Protein AF-A0A6P1A524-F1 (afdb_monomer)

Nearest PDB structures (foldseek):
  5c0w-assembly1_L  TM=3.546E-01  e=6.539E+00  Saccharomyces cerevisiae S288C

Foldseek 3Di:
DDPLLVLLVVQLVVLEDEPVSVVVLVVVVVDDDDPVSVVSVVVSVVCVVVSSHDYPVVVVVVVVVVVVVVVVVVVVPPDDPPPPDDDDDDPPDDDDDD

Structure (mmCIF, N/CA/C/O backbone):
data_AF-A0A6P1A524-F1
#
_entry.id   AF-A0A6P1A524-F1
#
loop_
_atom_site.group_PDB
_atom_site.id
_atom_site.type_symbol
_atom_site.label_atom_id
_atom_site.label_alt_id
_atom_site.label_comp_id
_atom_site.label_asym_id
_atom_site.label_entity_id
_atom_site.label_seq_id
_atom_site.pdbx_PDB_ins_code
_atom_site.Cartn_x
_atom_site.Cartn_y
_atom_site.Cartn_z
_atom_site.occupancy
_atom_site.B_iso_or_equiv
_atom_site.auth_seq_id
_atom_site.auth_comp_id
_atom_site.auth_asym_id
_atom_site.auth_atom_id
_atom_site.pdbx_PDB_model_num
ATOM 1 N N . MET A 1 1 ? 12.411 -3.881 -11.556 1.00 60.22 1 MET A N 1
ATOM 2 C CA . MET A 1 1 ? 11.471 -3.952 -10.412 1.00 60.22 1 MET A CA 1
ATOM 3 C C . MET A 1 1 ? 11.975 -3.083 -9.271 1.00 60.22 1 MET A C 1
ATOM 5 O O . MET A 1 1 ? 12.907 -3.487 -8.577 1.00 60.22 1 MET A O 1
ATOM 9 N N . GLY A 1 2 ? 11.371 -1.906 -9.104 1.00 80.12 2 GLY A N 1
ATOM 10 C CA . GLY A 1 2 ? 11.674 -0.965 -8.026 1.00 80.12 2 GLY A CA 1
ATOM 11 C C . GLY A 1 2 ? 11.127 -1.391 -6.659 1.00 80.12 2 GLY A C 1
ATOM 12 O O . GLY A 1 2 ? 10.358 -2.350 -6.527 1.00 80.12 2 GLY A O 1
ATOM 13 N N . ALA A 1 3 ? 11.555 -0.683 -5.611 1.00 85.19 3 ALA A N 1
ATOM 14 C CA . ALA A 1 3 ? 11.100 -0.922 -4.240 1.00 85.19 3 ALA A CA 1
ATOM 15 C C . ALA A 1 3 ? 9.604 -0.601 -4.064 1.00 85.19 3 ALA A C 1
ATOM 17 O O . ALA A 1 3 ? 8.913 -1.299 -3.322 1.00 85.19 3 ALA A O 1
ATOM 18 N N . MET A 1 4 ? 9.084 0.392 -4.797 1.00 89.81 4 MET A N 1
ATOM 19 C CA . MET A 1 4 ? 7.667 0.767 -4.762 1.00 89.81 4 MET A CA 1
ATOM 20 C C . MET A 1 4 ? 6.795 -0.343 -5.351 1.00 89.81 4 MET A C 1
ATOM 22 O O . MET A 1 4 ? 5.806 -0.736 -4.734 1.00 89.81 4 MET A O 1
ATOM 26 N N . HIS A 1 5 ? 7.212 -0.924 -6.480 1.00 92.50 5 HIS A N 1
ATOM 27 C CA . HIS A 1 5 ? 6.514 -2.049 -7.098 1.00 92.50 5 HIS A CA 1
ATOM 28 C C . HIS A 1 5 ? 6.330 -3.244 -6.145 1.00 92.50 5 HIS A C 1
ATOM 30 O O . HIS A 1 5 ? 5.267 -3.865 -6.128 1.00 92.50 5 HIS A O 1
ATOM 36 N N . LYS A 1 6 ? 7.337 -3.564 -5.319 1.00 93.06 6 LYS A N 1
ATOM 37 C CA . LYS A 1 6 ? 7.242 -4.663 -4.340 1.00 93.06 6 LYS A CA 1
ATOM 38 C C . LYS A 1 6 ? 6.177 -4.391 -3.279 1.00 93.06 6 LYS A C 1
ATOM 40 O O . LYS A 1 6 ? 5.346 -5.261 -3.025 1.00 93.06 6 LYS A O 1
ATOM 45 N N . ILE A 1 7 ? 6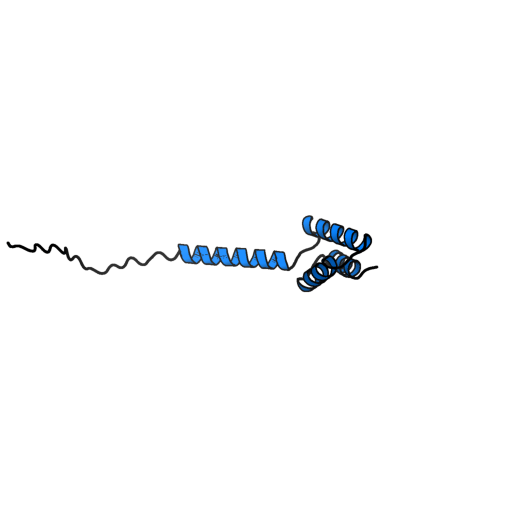.180 -3.185 -2.709 1.00 94.25 7 ILE A N 1
ATOM 46 C CA . ILE A 1 7 ? 5.219 -2.779 -1.675 1.00 94.25 7 ILE A CA 1
ATOM 47 C C . ILE A 1 7 ? 3.797 -2.773 -2.245 1.00 94.25 7 ILE A C 1
ATOM 49 O O . ILE A 1 7 ? 2.887 -3.343 -1.647 1.00 94.25 7 ILE A O 1
ATOM 53 N N . VAL A 1 8 ? 3.616 -2.193 -3.436 1.00 94.25 8 VAL A N 1
ATOM 54 C CA . VAL A 1 8 ? 2.331 -2.179 -4.149 1.00 94.25 8 VAL A CA 1
ATOM 55 C C . VAL A 1 8 ? 1.823 -3.597 -4.379 1.00 94.25 8 VAL A C 1
ATOM 57 O O . VAL A 1 8 ? 0.684 -3.907 -4.036 1.00 94.25 8 VAL A O 1
ATOM 60 N N . LYS A 1 9 ? 2.662 -4.478 -4.935 1.00 94.69 9 LYS A N 1
ATOM 61 C CA . LYS A 1 9 ? 2.264 -5.855 -5.232 1.00 94.69 9 LYS A CA 1
ATOM 62 C C . LYS A 1 9 ? 1.852 -6.596 -3.966 1.00 94.69 9 LYS A C 1
ATOM 64 O O . LYS A 1 9 ? 0.848 -7.305 -3.983 1.00 94.69 9 LYS A O 1
ATOM 69 N N . GLN A 1 10 ? 2.595 -6.418 -2.876 1.00 95.50 10 GLN A N 1
ATOM 70 C CA . GLN A 1 10 ? 2.258 -7.021 -1.593 1.00 95.50 10 GLN A CA 1
ATOM 71 C C . GLN A 1 10 ? 0.911 -6.511 -1.071 1.00 95.50 10 GLN A C 1
ATOM 73 O O . GLN A 1 10 ? 0.089 -7.332 -0.681 1.00 95.50 10 GLN A O 1
ATOM 78 N N . ALA A 1 11 ? 0.660 -5.201 -1.130 1.00 96.31 11 ALA A N 1
ATOM 79 C CA . ALA A 1 11 ? -0.588 -4.596 -0.668 1.00 96.31 11 ALA A CA 1
ATOM 80 C C . ALA A 1 11 ? -1.812 -5.022 -1.493 1.00 96.31 11 ALA A C 1
ATOM 82 O O . ALA A 1 11 ? -2.872 -5.285 -0.933 1.00 96.31 11 ALA A O 1
ATOM 83 N N . ILE A 1 12 ? -1.663 -5.133 -2.816 1.00 95.69 12 ILE A N 1
ATOM 84 C CA . ILE A 1 12 ? -2.718 -5.654 -3.698 1.00 95.69 12 ILE A CA 1
ATOM 85 C C . ILE A 1 12 ? -2.977 -7.134 -3.395 1.00 95.69 12 ILE A C 1
ATOM 87 O O . ILE A 1 12 ? -4.124 -7.553 -3.300 1.00 95.69 12 ILE A O 1
ATOM 91 N N . THR A 1 13 ? -1.919 -7.923 -3.190 1.00 96.38 13 THR A N 1
ATOM 92 C CA . THR A 1 13 ? -2.041 -9.363 -2.907 1.00 96.38 13 THR A CA 1
ATOM 93 C C . THR A 1 13 ? -2.689 -9.626 -1.547 1.00 96.38 13 THR A C 1
ATOM 95 O O . THR A 1 13 ? -3.494 -10.542 -1.419 1.00 96.38 13 THR A O 1
ATOM 98 N N . SER A 1 14 ? -2.351 -8.837 -0.524 1.00 96.44 14 SER A N 1
ATOM 99 C CA . SER A 1 14 ? -2.935 -8.963 0.817 1.00 96.44 14 SER A CA 1
ATOM 100 C C . SER A 1 14 ? -4.309 -8.300 0.942 1.00 96.44 14 SER A C 1
ATOM 102 O O . SER A 1 14 ? -5.015 -8.555 1.916 1.00 96.44 14 SER A O 1
ATOM 104 N N . GLY A 1 15 ? -4.669 -7.405 0.015 1.00 96.31 15 GLY A N 1
ATOM 105 C CA . GLY A 1 15 ? -5.824 -6.517 0.151 1.00 96.31 15 GLY A CA 1
ATOM 106 C C . GLY A 1 15 ? -5.679 -5.506 1.297 1.00 96.31 15 GLY A C 1
ATOM 107 O O . GLY A 1 15 ? -6.675 -4.939 1.754 1.00 96.31 15 GLY A O 1
ATOM 108 N N . PHE A 1 16 ? -4.463 -5.286 1.805 1.00 97.19 16 PHE A N 1
ATOM 109 C CA . PHE A 1 16 ? -4.215 -4.448 2.975 1.00 97.19 16 PHE A CA 1
ATOM 110 C C . PHE A 1 16 ? -2.908 -3.665 2.865 1.00 97.19 16 PHE A C 1
ATOM 112 O O . PHE A 1 16 ? -1.846 -4.225 2.583 1.00 97.19 16 PHE A O 1
ATOM 119 N N . LEU A 1 17 ? -2.982 -2.372 3.168 1.00 96.88 17 LEU A N 1
ATOM 120 C CA . LEU A 1 17 ? -1.848 -1.461 3.218 1.00 96.88 17 LEU A CA 1
ATOM 121 C C . LEU A 1 17 ? -1.690 -0.925 4.648 1.00 96.88 17 LEU A C 1
ATOM 123 O O . LEU A 1 17 ? -2.551 -0.194 5.146 1.00 96.88 17 LEU A O 1
ATOM 127 N N . SER A 1 18 ? -0.595 -1.314 5.303 1.00 96.75 18 SER A N 1
ATOM 128 C CA . SER A 1 18 ? -0.258 -0.860 6.655 1.00 96.75 18 SER A CA 1
ATOM 129 C C . SER A 1 18 ? 0.286 0.568 6.658 1.00 96.75 18 SER A C 1
ATOM 131 O O . SER A 1 18 ? 0.806 1.054 5.649 1.00 96.75 18 SER A O 1
ATOM 133 N N . ILE A 1 19 ? 0.249 1.225 7.818 1.00 95.50 19 ILE A N 1
ATOM 134 C CA . ILE A 1 19 ? 0.856 2.551 8.013 1.00 95.50 19 ILE A CA 1
ATOM 135 C C . ILE A 1 19 ? 2.352 2.532 7.681 1.00 95.50 19 ILE A C 1
ATOM 137 O O . ILE A 1 19 ? 2.877 3.484 7.102 1.00 95.50 19 ILE A O 1
ATOM 141 N N . GLU A 1 20 ? 3.051 1.453 8.029 1.00 95.38 20 GLU A N 1
ATOM 142 C CA . GLU A 1 20 ? 4.472 1.309 7.718 1.00 95.38 20 GLU A CA 1
ATOM 143 C C . GLU A 1 20 ? 4.712 1.315 6.201 1.00 95.38 20 GLU A C 1
ATOM 145 O O . GLU A 1 20 ? 5.529 2.096 5.709 1.00 95.38 20 GLU A O 1
ATOM 150 N N . ALA A 1 21 ? 3.943 0.520 5.451 1.00 95.00 21 ALA A N 1
ATOM 151 C CA . ALA A 1 21 ? 4.017 0.475 3.995 1.00 95.00 21 ALA A CA 1
ATOM 152 C C . ALA A 1 21 ? 3.633 1.825 3.359 1.00 95.00 21 ALA A C 1
ATOM 154 O O . ALA A 1 21 ? 4.298 2.277 2.426 1.00 95.00 21 ALA A O 1
ATOM 155 N N . GLU A 1 22 ? 2.617 2.518 3.886 1.00 95.12 22 GLU A N 1
ATOM 156 C CA . GLU A 1 22 ? 2.250 3.876 3.451 1.00 95.12 22 GLU A CA 1
ATOM 157 C C . GLU A 1 22 ? 3.392 4.877 3.650 1.00 95.12 22 GLU A C 1
ATOM 159 O O . GLU A 1 22 ? 3.661 5.705 2.775 1.00 95.12 22 GLU A O 1
ATOM 164 N N . ASN A 1 23 ? 4.086 4.806 4.785 1.00 94.88 23 ASN A N 1
ATOM 165 C CA . ASN A 1 23 ? 5.216 5.682 5.075 1.00 94.88 23 ASN A CA 1
ATOM 166 C C . ASN A 1 23 ? 6.403 5.397 4.152 1.00 94.88 23 ASN A C 1
ATOM 168 O O . ASN A 1 23 ? 7.015 6.340 3.646 1.00 94.88 23 ASN A O 1
ATOM 172 N N . GLN A 1 24 ? 6.687 4.123 3.874 1.00 93.75 24 GLN A N 1
ATOM 173 C CA . GLN A 1 24 ? 7.710 3.733 2.902 1.00 93.75 24 GLN A CA 1
ATOM 174 C C . GLN A 1 24 ? 7.362 4.241 1.494 1.00 93.75 24 GLN A C 1
ATOM 176 O O . GLN A 1 24 ? 8.197 4.874 0.848 1.00 93.75 24 GLN A O 1
ATOM 181 N N . LEU A 1 25 ? 6.114 4.071 1.039 1.00 94.12 25 LEU A N 1
ATOM 182 C CA . LEU A 1 25 ? 5.647 4.623 -0.240 1.00 94.12 25 LEU A CA 1
ATOM 183 C C . LEU A 1 25 ? 5.802 6.147 -0.289 1.00 94.12 25 LEU A C 1
ATOM 185 O O . LEU A 1 25 ? 6.288 6.685 -1.281 1.00 94.12 25 LEU A O 1
ATOM 189 N N . ARG A 1 26 ? 5.456 6.852 0.795 1.00 92.94 26 ARG A N 1
ATOM 190 C CA . ARG A 1 26 ? 5.607 8.311 0.890 1.00 92.94 26 ARG A CA 1
ATOM 191 C C . ARG A 1 26 ? 7.066 8.751 0.771 1.00 92.94 26 ARG A C 1
ATOM 193 O O . ARG A 1 26 ? 7.331 9.780 0.158 1.00 92.94 26 ARG A O 1
ATOM 200 N N . GLN A 1 27 ? 8.008 8.004 1.344 1.00 92.56 27 GLN A N 1
ATOM 201 C CA . GLN A 1 27 ? 9.439 8.283 1.191 1.00 92.56 27 GLN A CA 1
ATOM 202 C C . GLN A 1 27 ? 9.909 8.034 -0.247 1.00 92.56 27 GLN A C 1
ATOM 204 O O . GLN A 1 27 ? 10.608 8.873 -0.810 1.00 92.56 27 GLN A O 1
ATOM 209 N N . LEU A 1 28 ? 9.479 6.929 -0.862 1.00 91.06 28 LEU A N 1
ATOM 210 C CA . LEU A 1 28 ? 9.838 6.585 -2.240 1.00 91.06 28 LEU A CA 1
ATOM 211 C C . LEU A 1 28 ? 9.292 7.599 -3.255 1.00 91.06 28 LEU A C 1
ATOM 213 O O . LEU A 1 28 ? 10.008 7.983 -4.172 1.00 91.06 28 LEU A O 1
ATOM 217 N N . LEU A 1 29 ? 8.073 8.106 -3.046 1.00 89.88 29 LEU A N 1
ATOM 218 C CA . LEU A 1 29 ? 7.458 9.141 -3.888 1.00 89.88 29 LEU A CA 1
ATOM 219 C C . LEU A 1 29 ? 8.143 10.511 -3.791 1.00 89.88 29 LEU A C 1
ATOM 221 O O . LEU A 1 29 ? 7.987 11.332 -4.692 1.00 89.88 29 LEU A O 1
ATOM 225 N N . ARG A 1 30 ? 8.874 10.788 -2.702 1.00 90.06 30 ARG A N 1
ATOM 226 C CA . ARG A 1 30 ? 9.655 12.032 -2.554 1.00 90.06 30 ARG A CA 1
ATOM 227 C C . ARG A 1 30 ? 10.964 11.998 -3.340 1.00 90.06 30 ARG A C 1
ATOM 229 O O . ARG A 1 30 ? 11.523 13.055 -3.616 1.00 90.06 30 ARG A O 1
ATOM 236 N N . ASN A 1 31 ? 11.444 10.807 -3.682 1.00 85.69 31 ASN A N 1
ATOM 237 C CA . ASN A 1 31 ? 12.642 10.608 -4.485 1.00 85.69 31 ASN A CA 1
ATOM 238 C C . ASN A 1 31 ? 12.265 10.456 -5.966 1.00 85.69 31 ASN A C 1
ATOM 240 O O . ASN A 1 31 ? 11.092 10.327 -6.313 1.00 85.69 31 ASN A O 1
ATOM 244 N N . LYS A 1 32 ? 13.257 10.459 -6.865 1.00 83.38 32 LYS A N 1
ATOM 245 C CA . LYS A 1 32 ? 12.997 10.114 -8.268 1.00 83.38 32 LYS A CA 1
ATOM 246 C C . LYS A 1 32 ? 12.510 8.665 -8.343 1.00 83.38 32 LYS A C 1
ATOM 248 O O . LYS A 1 32 ? 13.229 7.761 -7.929 1.00 83.38 32 LYS A O 1
ATOM 253 N N . TYR A 1 33 ? 11.318 8.474 -8.893 1.00 86.25 33 TYR A N 1
ATOM 254 C CA . TYR A 1 33 ? 10.759 7.171 -9.234 1.00 86.25 33 TYR A CA 1
ATOM 255 C C . TYR A 1 33 ? 10.677 7.031 -10.755 1.00 86.25 33 TYR A C 1
ATOM 257 O O . TYR A 1 33 ? 10.615 8.025 -11.486 1.00 86.25 33 TYR A O 1
ATOM 265 N N . ASP A 1 34 ? 10.717 5.792 -11.234 1.00 87.88 34 ASP A N 1
ATOM 266 C CA . ASP A 1 34 ? 10.560 5.490 -12.651 1.00 87.88 34 ASP A CA 1
ATOM 267 C C . ASP A 1 34 ? 9.074 5.364 -13.040 1.00 87.88 34 ASP A C 1
ATOM 269 O O . ASP A 1 34 ? 8.154 5.445 -12.219 1.00 87.88 34 ASP A O 1
ATOM 273 N N . ARG A 1 35 ? 8.820 5.196 -14.339 1.00 89.75 35 ARG A N 1
ATOM 274 C CA . ARG A 1 35 ? 7.458 5.069 -14.871 1.00 89.75 35 ARG A CA 1
ATOM 275 C C . ARG A 1 35 ? 6.749 3.806 -14.366 1.00 89.75 35 ARG A C 1
ATOM 277 O O . ARG A 1 35 ? 5.521 3.806 -14.262 1.00 89.75 35 ARG A O 1
ATOM 284 N N . GLU A 1 36 ? 7.491 2.740 -14.080 1.00 89.62 36 GLU A N 1
ATOM 285 C CA . GLU A 1 36 ? 6.932 1.469 -13.610 1.00 89.62 36 GLU A CA 1
ATOM 286 C C . GLU A 1 36 ? 6.420 1.601 -12.177 1.00 89.62 36 GLU A C 1
ATOM 288 O O . GLU A 1 36 ? 5.291 1.204 -11.889 1.00 89.62 36 GLU A O 1
ATOM 293 N N . ASP A 1 37 ? 7.213 2.222 -11.306 1.00 90.06 37 ASP A N 1
ATOM 294 C CA . ASP A 1 37 ? 6.856 2.527 -9.926 1.00 90.06 37 ASP A CA 1
ATOM 295 C C . ASP A 1 37 ? 5.664 3.497 -9.878 1.00 90.06 37 ASP A C 1
ATOM 297 O O . ASP A 1 37 ? 4.710 3.261 -9.133 1.00 90.06 37 ASP A O 1
ATOM 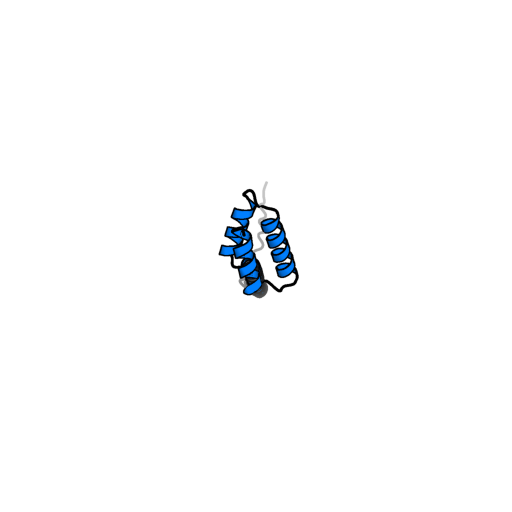301 N N . PHE A 1 38 ? 5.634 4.514 -10.749 1.00 90.06 38 PHE A N 1
ATOM 302 C CA . PHE A 1 38 ? 4.470 5.399 -10.880 1.00 90.06 38 PHE A CA 1
ATOM 303 C C . PHE A 1 38 ? 3.198 4.644 -11.281 1.00 90.06 38 PHE A C 1
ATOM 305 O O . PHE A 1 38 ? 2.139 4.834 -10.682 1.00 90.06 38 PHE A O 1
ATOM 312 N N . THR A 1 39 ? 3.296 3.769 -12.284 1.00 93.06 39 THR A N 1
ATOM 313 C CA . THR A 1 39 ? 2.151 2.983 -12.762 1.00 93.06 39 THR A CA 1
ATOM 314 C C . THR A 1 39 ? 1.655 2.040 -11.671 1.00 93.06 39 THR A C 1
ATOM 316 O O . THR A 1 39 ? 0.456 1.976 -11.416 1.00 93.06 39 THR A O 1
ATOM 319 N N . ALA A 1 40 ? 2.571 1.368 -10.967 1.00 93.62 40 ALA A N 1
ATOM 320 C CA . ALA A 1 40 ? 2.236 0.513 -9.835 1.00 93.62 40 ALA A CA 1
ATOM 321 C C . ALA A 1 40 ? 1.505 1.307 -8.740 1.00 93.62 40 ALA A C 1
ATOM 323 O O . ALA A 1 40 ? 0.470 0.873 -8.234 1.00 93.62 40 ALA A O 1
ATOM 324 N N . PHE A 1 41 ? 1.993 2.502 -8.411 1.00 94.25 41 PHE A N 1
ATOM 325 C CA . PHE A 1 4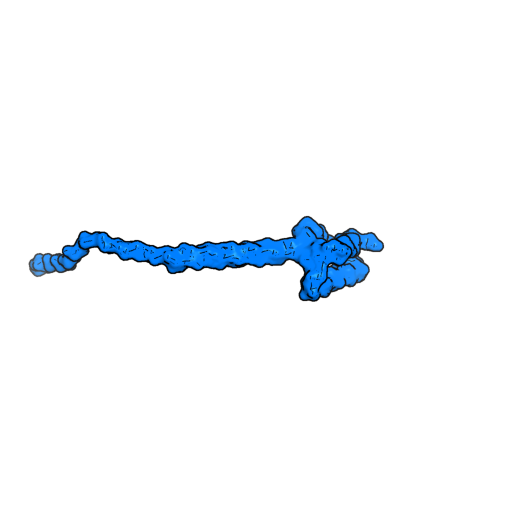1 ? 1.334 3.361 -7.438 1.00 94.25 41 PHE A CA 1
ATOM 326 C C . PHE A 1 41 ? -0.077 3.776 -7.875 1.00 94.25 41 PHE A C 1
ATOM 328 O O . PHE A 1 41 ? -0.993 3.736 -7.056 1.00 94.25 41 PHE A O 1
ATOM 335 N N . MET A 1 42 ? -0.282 4.116 -9.151 1.00 95.25 42 MET A N 1
ATOM 336 C CA . MET A 1 42 ? -1.614 4.446 -9.673 1.00 95.25 42 MET A CA 1
ATOM 337 C C . MET A 1 42 ? -2.578 3.262 -9.590 1.00 95.25 42 MET A C 1
ATOM 339 O O . MET A 1 42 ? -3.721 3.442 -9.171 1.00 95.25 42 MET A O 1
ATOM 343 N N . THR A 1 43 ? -2.109 2.048 -9.885 1.00 95.88 43 THR A N 1
ATOM 344 C CA . THR A 1 43 ? -2.900 0.830 -9.672 1.00 95.88 43 THR A CA 1
ATOM 345 C C . THR A 1 43 ? -3.290 0.682 -8.203 1.00 95.88 43 THR A C 1
ATOM 347 O O . THR A 1 43 ? -4.462 0.485 -7.908 1.00 95.88 43 THR A O 1
ATOM 350 N N . LEU A 1 44 ? -2.352 0.857 -7.264 1.00 96.19 44 LEU A N 1
ATOM 351 C CA . LEU A 1 44 ? -2.661 0.805 -5.830 1.00 96.19 44 LEU A CA 1
ATOM 352 C C . LEU A 1 44 ? -3.742 1.820 -5.428 1.00 96.19 44 LEU A C 1
ATOM 354 O O . LEU A 1 44 ? -4.610 1.492 -4.621 1.00 96.19 44 LEU A O 1
ATOM 358 N N . GLN A 1 45 ? -3.698 3.041 -5.974 1.00 95.69 45 GLN A N 1
ATOM 359 C CA . GLN A 1 45 ? -4.722 4.050 -5.690 1.00 95.69 45 GLN A CA 1
ATOM 360 C C . GLN A 1 45 ? -6.103 3.615 -6.197 1.00 95.69 45 GLN A C 1
ATOM 362 O O . GLN A 1 45 ? -7.070 3.725 -5.447 1.00 95.69 45 GLN A O 1
ATOM 367 N N . ALA A 1 46 ? -6.199 3.079 -7.418 1.00 96.62 46 ALA A N 1
ATOM 368 C CA . ALA A 1 46 ? -7.458 2.575 -7.971 1.00 96.62 46 ALA A CA 1
ATOM 369 C C . ALA A 1 46 ? -8.027 1.419 -7.131 1.00 96.62 46 ALA A C 1
ATOM 371 O O . ALA A 1 46 ? -9.178 1.464 -6.704 1.00 96.62 46 ALA A O 1
ATOM 372 N N . GLU A 1 47 ? -7.190 0.440 -6.786 1.00 96.44 47 GLU A N 1
ATOM 373 C CA . GLU A 1 47 ? -7.570 -0.703 -5.947 1.00 96.44 47 GLU A CA 1
ATOM 374 C C . GLU A 1 47 ? -8.066 -0.273 -4.556 1.00 96.44 47 GLU A C 1
ATOM 376 O O . GLU A 1 47 ? -9.021 -0.840 -4.019 1.00 96.44 47 GLU A O 1
ATOM 381 N N . ALA A 1 48 ? -7.447 0.754 -3.966 1.00 95.12 48 ALA A N 1
ATOM 382 C CA . ALA A 1 48 ? -7.892 1.321 -2.698 1.00 95.12 48 ALA A CA 1
ATOM 383 C C . ALA A 1 48 ? -9.223 2.079 -2.833 1.00 95.12 48 ALA A C 1
ATOM 385 O O . ALA A 1 48 ? -10.086 1.965 -1.961 1.00 95.12 48 ALA A O 1
ATOM 386 N N . MET A 1 49 ? -9.415 2.830 -3.923 1.00 94.00 49 MET A N 1
ATOM 387 C CA . MET A 1 49 ? -10.669 3.538 -4.212 1.00 94.00 49 MET A CA 1
ATOM 388 C C . MET A 1 49 ? -11.835 2.577 -4.448 1.00 94.00 49 MET A C 1
ATOM 390 O O . MET A 1 49 ? -12.940 2.827 -3.974 1.00 94.00 49 MET A O 1
ATOM 394 N N . GLU A 1 50 ? -11.581 1.460 -5.125 1.00 95.88 50 GLU A N 1
ATOM 395 C CA . GLU A 1 50 ? -12.561 0.395 -5.354 1.00 95.88 50 GLU A CA 1
ATOM 396 C C . GLU A 1 50 ? -12.773 -0.494 -4.115 1.00 95.88 50 GLU A C 1
ATOM 398 O 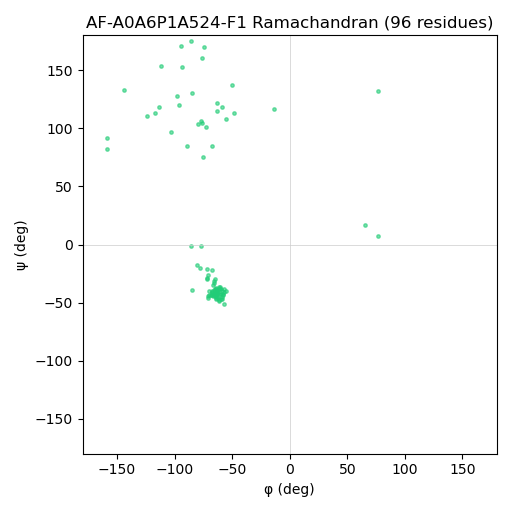O . GLU A 1 50 ? -13.597 -1.406 -4.123 1.00 95.88 50 GLU A O 1
ATOM 403 N N . GLY A 1 51 ? -12.047 -0.227 -3.024 1.00 93.62 51 GLY A N 1
ATOM 404 C CA . GLY A 1 51 ? -12.188 -0.922 -1.747 1.00 93.62 51 GLY A CA 1
ATOM 405 C C . GLY A 1 51 ? -11.553 -2.314 -1.703 1.00 93.62 51 GLY A C 1
ATOM 406 O O . GLY A 1 51 ? -11.714 -3.013 -0.701 1.00 93.62 51 GLY A O 1
ATOM 407 N N . ARG A 1 52 ? -10.814 -2.712 -2.745 1.00 94.88 52 ARG A N 1
ATOM 408 C CA . ARG A 1 52 ? -10.065 -3.979 -2.794 1.00 94.88 52 ARG A CA 1
ATOM 409 C C . ARG A 1 52 ? -8.837 -3.962 -1.891 1.00 94.88 52 ARG A C 1
ATOM 411 O O . ARG A 1 52 ? -8.466 -4.999 -1.350 1.00 94.88 52 ARG A O 1
ATOM 418 N N . VAL A 1 53 ? -8.254 -2.783 -1.671 1.00 97.00 53 VAL A N 1
ATOM 419 C CA . VAL A 1 53 ? -7.165 -2.584 -0.707 1.00 97.00 53 VAL A CA 1
ATOM 420 C C . VAL A 1 53 ? -7.632 -1.700 0.441 1.00 97.00 53 VAL A C 1
ATOM 422 O O . VAL A 1 53 ? -7.966 -0.528 0.263 1.00 97.00 53 VAL A O 1
ATOM 425 N N . LYS A 1 54 ? -7.621 -2.247 1.657 1.00 95.88 54 LYS A N 1
ATOM 426 C CA . LYS A 1 54 ? -7.924 -1.497 2.877 1.00 95.88 54 LYS A CA 1
ATOM 427 C C . LYS A 1 54 ? -6.675 -0.789 3.389 1.00 95.88 54 LYS A C 1
ATOM 429 O O . LYS A 1 54 ? -5.634 -1.408 3.573 1.00 95.88 54 LYS A O 1
ATOM 434 N N . GLN A 1 55 ? -6.806 0.501 3.673 1.00 94.88 55 GLN A N 1
ATOM 435 C CA . GLN A 1 55 ? -5.736 1.325 4.237 1.00 94.88 55 GLN A CA 1
ATOM 436 C C . GLN A 1 55 ? -5.908 1.445 5.749 1.00 94.88 55 GLN A C 1
ATOM 438 O O . GLN A 1 55 ? -6.995 1.780 6.233 1.00 94.88 55 GLN A O 1
ATOM 443 N N . GLU A 1 56 ? -4.856 1.150 6.503 1.00 93.19 56 GLU A N 1
ATOM 444 C CA . GLU A 1 56 ? -4.880 1.198 7.966 1.00 93.19 56 GLU A CA 1
ATOM 445 C C . GLU A 1 56 ? -5.103 2.628 8.484 1.00 93.19 56 GLU A C 1
ATOM 447 O O . GLU A 1 56 ? -5.944 2.852 9.358 1.00 93.19 56 GLU A O 1
ATOM 452 N N . SER A 1 57 ? -4.441 3.624 7.885 1.00 91.25 57 SER A N 1
ATOM 453 C CA . SER A 1 57 ? -4.563 5.030 8.293 1.00 91.25 57 SER A CA 1
ATOM 454 C C . SER A 1 57 ? -6.007 5.540 8.216 1.00 91.25 57 SER A C 1
ATOM 456 O O . SER A 1 57 ? -6.506 6.179 9.146 1.00 91.25 57 SER A O 1
ATOM 458 N N . ARG A 1 58 ? -6.727 5.195 7.142 1.00 88.81 58 ARG A N 1
ATOM 459 C CA . ARG A 1 58 ? -8.140 5.563 6.957 1.00 88.81 58 ARG A CA 1
ATOM 460 C C . ARG A 1 58 ? -9.059 4.881 7.963 1.00 88.81 58 ARG A C 1
ATOM 462 O O . ARG A 1 58 ? -10.037 5.486 8.400 1.00 88.81 58 ARG A O 1
ATOM 469 N N . GLN A 1 59 ? -8.752 3.642 8.339 1.00 91.06 59 GLN A N 1
ATOM 470 C CA . GLN A 1 59 ? -9.524 2.917 9.347 1.00 91.06 59 GLN A CA 1
ATOM 471 C C . GLN A 1 59 ? -9.373 3.555 10.726 1.00 91.06 59 GLN A C 1
ATOM 473 O O . GLN A 1 59 ? -10.381 3.749 11.400 1.00 91.06 59 GLN A O 1
ATOM 478 N N . LEU A 1 60 ? -8.160 3.973 11.101 1.00 90.56 60 LEU A N 1
ATOM 479 C CA . LEU A 1 60 ? -7.925 4.679 12.364 1.00 90.56 60 LEU A CA 1
ATOM 480 C C . LEU A 1 60 ? -8.625 6.040 12.428 1.00 90.56 60 LEU A C 1
ATOM 482 O O . LEU A 1 60 ? -9.113 6.437 13.481 1.00 90.56 60 LEU A O 1
ATOM 486 N N . VAL A 1 61 ? -8.687 6.778 11.316 1.00 89.50 61 VAL A N 1
ATOM 487 C CA . VAL A 1 61 ? -9.443 8.042 11.280 1.00 89.50 61 VAL A CA 1
ATOM 488 C C . VAL A 1 61 ? -10.937 7.772 11.461 1.00 89.50 61 VAL A C 1
ATOM 490 O O . VAL A 1 61 ? -11.596 8.465 12.235 1.00 89.50 61 VAL A O 1
ATOM 493 N N . ARG A 1 62 ? -11.471 6.741 10.793 1.00 86.75 62 ARG A N 1
ATOM 494 C CA . ARG A 1 62 ? -12.880 6.352 10.928 1.00 86.75 62 ARG A CA 1
ATOM 495 C C . ARG A 1 62 ? -13.213 5.880 12.346 1.00 86.75 62 ARG A C 1
ATOM 497 O O . ARG A 1 62 ? -14.251 6.276 12.864 1.00 86.75 62 ARG A O 1
ATOM 504 N N . SER A 1 63 ? -12.357 5.077 12.978 1.00 84.94 63 SER A N 1
ATOM 505 C CA . SER A 1 63 ? -12.593 4.601 14.347 1.00 84.94 63 SER A CA 1
ATOM 506 C C . SER A 1 63 ? -12.590 5.752 15.353 1.00 84.94 63 SER A C 1
ATOM 508 O O . SER A 1 63 ? -13.521 5.862 16.145 1.00 84.94 63 SER A O 1
ATOM 510 N N . LYS A 1 64 ? -11.624 6.675 15.250 1.00 83.12 64 LYS A N 1
ATOM 511 C CA . LYS A 1 64 ? -11.588 7.889 16.080 1.00 83.12 64 LYS A CA 1
ATOM 512 C C . LYS A 1 64 ? -12.823 8.768 15.880 1.00 83.12 64 LYS A C 1
ATOM 514 O O . LYS A 1 64 ? -13.324 9.348 16.836 1.00 83.12 64 LYS A O 1
ATOM 519 N N . ALA A 1 65 ? -13.325 8.882 14.649 1.00 82.88 65 ALA A N 1
ATOM 520 C CA . ALA A 1 65 ? -14.532 9.659 14.370 1.00 82.88 65 ALA A CA 1
ATOM 521 C C . ALA A 1 65 ? -15.776 9.075 15.061 1.00 82.88 65 ALA A C 1
ATOM 523 O O . ALA A 1 65 ? -16.569 9.835 15.609 1.00 82.88 65 ALA A O 1
ATOM 524 N N . LEU A 1 66 ? -15.918 7.746 15.071 1.00 78.50 66 LEU A N 1
ATOM 525 C CA . LEU A 1 66 ? -17.012 7.060 15.765 1.00 78.50 66 LEU A CA 1
ATOM 526 C C . LEU A 1 66 ? -16.902 7.217 17.289 1.00 78.50 66 LEU A C 1
ATOM 528 O O . LEU A 1 66 ? -17.877 7.580 17.937 1.00 78.50 66 LEU A O 1
ATOM 532 N N . GLU A 1 67 ? -15.701 7.059 17.850 1.00 77.12 67 GLU A N 1
ATOM 533 C CA . GLU A 1 67 ? -15.462 7.273 19.284 1.00 77.12 67 GLU A CA 1
ATOM 534 C C . GLU A 1 67 ? -15.817 8.707 19.720 1.00 77.12 67 GLU A C 1
ATOM 536 O O . GLU A 1 67 ? -16.440 8.922 20.762 1.00 77.12 67 GLU A O 1
ATOM 541 N N . ASN A 1 68 ? -15.485 9.703 18.896 1.00 75.38 68 ASN A N 1
ATOM 542 C CA . ASN A 1 68 ? -15.831 11.097 19.167 1.00 75.38 68 ASN A CA 1
ATOM 543 C C . ASN A 1 68 ? -17.353 11.354 19.147 1.00 75.38 68 ASN A C 1
ATOM 545 O O . ASN A 1 68 ? -17.822 12.217 19.891 1.00 75.38 68 ASN A O 1
ATOM 549 N N . GLN A 1 69 ? -18.131 10.619 18.342 1.00 68.19 69 GLN A N 1
ATOM 550 C CA . GLN A 1 69 ? -19.597 10.739 18.309 1.00 68.19 69 GLN A CA 1
ATOM 551 C C . GLN A 1 69 ? -20.243 10.190 19.587 1.00 68.19 69 GLN A C 1
ATOM 553 O O . GLN A 1 69 ? -21.090 10.862 20.180 1.00 68.19 69 GLN A O 1
ATOM 558 N N . ASP A 1 70 ? -19.783 9.034 20.072 1.00 68.25 70 ASP A N 1
ATOM 559 C CA . ASP A 1 70 ? -20.265 8.442 21.327 1.00 68.25 70 ASP A CA 1
ATOM 560 C C . ASP A 1 70 ? -19.993 9.350 22.536 1.00 68.25 70 ASP A C 1
ATOM 562 O O . ASP A 1 70 ? -20.803 9.451 23.462 1.00 68.25 70 ASP A O 1
ATOM 566 N N . GLN A 1 71 ? -18.854 10.047 22.533 1.00 63.47 71 GLN A N 1
ATOM 567 C CA . GLN A 1 71 ? -18.507 11.005 23.583 1.00 63.47 71 GLN A CA 1
ATOM 568 C C . GLN A 1 71 ? -19.352 12.284 23.520 1.00 63.47 71 GLN A C 1
ATOM 570 O O . GLN A 1 71 ? -19.610 12.880 24.566 1.00 63.47 71 GLN A O 1
ATOM 575 N N . ASN A 1 72 ? -19.809 12.705 22.335 1.00 64.56 72 ASN A N 1
ATOM 576 C CA . ASN A 1 72 ? -20.688 13.868 22.196 1.00 64.56 72 ASN A CA 1
ATOM 577 C C . ASN A 1 72 ? -22.103 13.576 22.732 1.00 64.56 72 ASN A C 1
ATOM 579 O O . ASN A 1 72 ? -22.628 14.344 23.536 1.00 64.56 72 ASN A O 1
ATOM 583 N N . LEU A 1 73 ? -22.664 12.406 22.405 1.00 61.44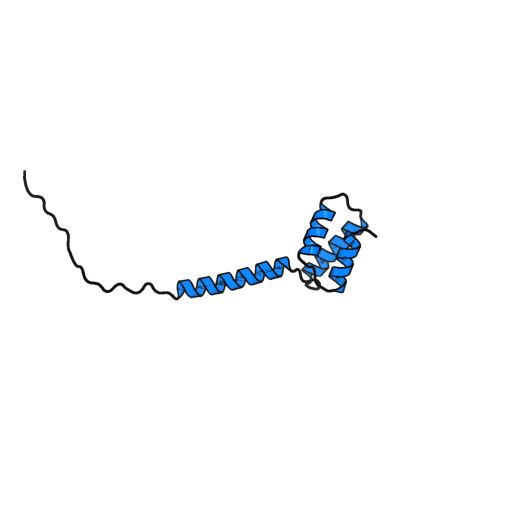 73 LEU A N 1
ATOM 584 C CA . LEU A 1 73 ? -23.981 11.957 22.886 1.00 61.44 73 LEU A CA 1
ATOM 585 C C . LEU A 1 73 ? -24.046 11.834 24.420 1.00 61.44 73 LEU A C 1
ATOM 587 O O . LEU A 1 73 ? -25.054 12.177 25.037 1.00 61.44 73 LEU A O 1
ATOM 591 N N . LYS A 1 74 ? -22.953 11.394 25.061 1.00 60.50 74 LYS A N 1
ATOM 592 C CA . LYS A 1 74 ? -22.838 11.305 26.533 1.00 60.50 74 LYS A CA 1
ATOM 593 C C . LYS A 1 74 ? -22.717 12.662 27.231 1.00 60.50 74 LYS A C 1
ATOM 595 O O . LYS A 1 74 ? -22.948 12.746 28.435 1.00 60.50 74 LYS A O 1
ATOM 600 N N . ARG A 1 75 ? -22.305 13.710 26.512 1.00 57.56 75 ARG A N 1
ATOM 601 C CA . ARG A 1 75 ? -22.227 15.082 27.035 1.00 57.56 75 ARG A CA 1
ATOM 602 C C . ARG A 1 75 ? -23.571 15.792 26.919 1.00 57.56 75 ARG A C 1
ATOM 604 O O . ARG A 1 75 ? -23.956 16.462 27.866 1.00 57.56 75 ARG A O 1
ATOM 611 N N . GLU A 1 76 ? -24.299 15.580 25.824 1.00 58.53 76 GLU A N 1
ATOM 612 C CA . GLU A 1 76 ? -25.640 16.152 25.607 1.00 58.53 76 GLU A CA 1
ATOM 613 C C . GLU A 1 76 ? -26.721 15.529 26.508 1.00 5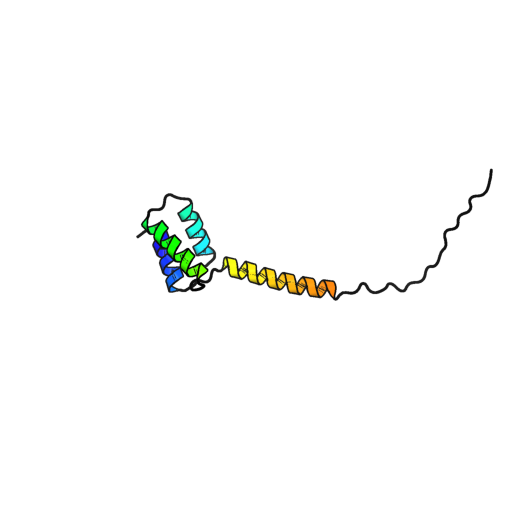8.53 76 GLU A C 1
ATOM 615 O O . GLU A 1 76 ? -27.690 16.193 26.853 1.00 58.53 76 GLU A O 1
ATOM 620 N N . SER A 1 77 ? -26.538 14.283 26.959 1.00 56.12 77 SER A N 1
ATOM 621 C CA . SER A 1 77 ? -27.442 13.601 27.906 1.00 56.12 77 SER A CA 1
ATOM 622 C C . SER A 1 77 ? -27.148 13.886 29.389 1.00 56.12 77 SER A C 1
ATOM 624 O O . SER A 1 77 ? -27.872 13.416 30.266 1.00 56.12 77 SER A O 1
ATOM 626 N N . ARG A 1 78 ? -26.114 14.680 29.699 1.00 52.47 78 ARG A N 1
ATOM 627 C CA . ARG A 1 78 ? -25.920 15.257 31.036 1.00 52.47 78 ARG A CA 1
ATOM 628 C C . ARG A 1 78 ? -26.657 16.595 31.094 1.00 52.47 78 ARG A C 1
ATOM 630 O O . ARG A 1 78 ? -26.053 17.640 30.872 1.00 52.47 78 ARG A O 1
ATOM 637 N N . GLU A 1 79 ? -27.957 16.560 31.390 1.00 54.16 79 GLU A N 1
ATOM 638 C CA . GLU A 1 79 ? -28.679 17.760 31.836 1.00 54.16 79 GLU A CA 1
ATOM 639 C C . GLU A 1 79 ? -27.904 18.433 32.987 1.00 54.16 79 GLU A C 1
ATOM 641 O O . GLU A 1 79 ? -27.417 17.733 33.887 1.00 54.16 79 GLU A O 1
ATOM 646 N N . PRO A 1 80 ? -27.773 19.775 33.012 1.00 50.81 80 PRO A N 1
ATOM 647 C CA . PRO A 1 80 ? -27.307 20.455 34.206 1.00 50.81 80 PRO A CA 1
ATOM 648 C C . PRO A 1 80 ? -28.338 20.198 35.304 1.00 50.81 80 PRO A C 1
ATOM 650 O O . PRO A 1 80 ? -29.486 20.626 35.195 1.00 50.81 80 PRO A O 1
ATOM 653 N N . ALA A 1 81 ? -27.930 19.485 36.355 1.00 56.94 81 ALA A N 1
ATOM 654 C CA . ALA A 1 81 ? -28.716 19.362 37.571 1.00 56.94 81 ALA A CA 1
ATOM 655 C C . ALA A 1 81 ? -29.163 20.768 37.984 1.00 56.94 81 ALA A C 1
ATOM 657 O O . ALA A 1 81 ? -28.337 21.626 38.303 1.00 56.94 81 ALA A O 1
ATOM 658 N N . ILE A 1 82 ? -30.471 21.006 37.904 1.00 51.44 82 ILE A N 1
ATOM 659 C CA . ILE A 1 82 ? -31.107 22.242 38.332 1.00 51.44 82 ILE A CA 1
ATOM 66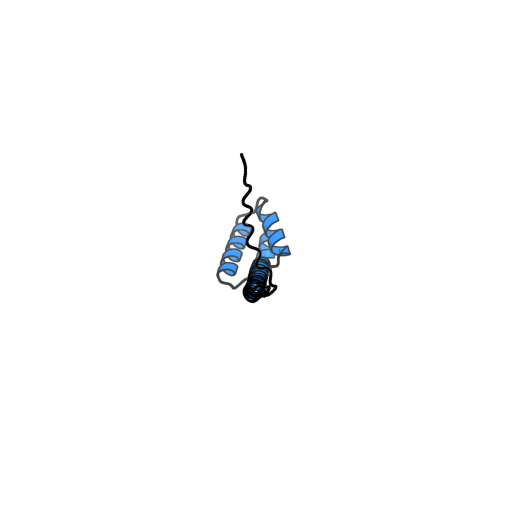0 C C . ILE A 1 82 ? -30.699 22.423 39.791 1.00 51.44 82 ILE A C 1
ATOM 662 O O . ILE A 1 82 ? -31.132 21.666 40.661 1.00 51.44 82 ILE A O 1
ATOM 666 N N . ALA A 1 83 ? -29.820 23.388 40.056 1.00 54.50 83 ALA A N 1
ATOM 667 C CA . ALA A 1 83 ? -29.462 23.777 41.405 1.00 54.50 83 ALA A CA 1
ATOM 668 C C . ALA A 1 83 ? -30.696 24.431 42.041 1.00 54.50 83 ALA A C 1
ATOM 670 O O . ALA A 1 83 ? -30.871 25.646 42.005 1.00 54.50 83 ALA A O 1
ATOM 671 N N . GLN A 1 84 ? -31.590 23.613 42.596 1.00 50.47 84 GLN A N 1
ATOM 672 C CA . GLN A 1 84 ? -32.563 24.086 43.564 1.00 50.47 84 GLN A CA 1
ATOM 673 C C . GLN A 1 84 ? -31.813 24.365 44.865 1.00 50.47 84 GLN A C 1
ATOM 675 O O . GLN A 1 84 ? -31.454 23.461 45.613 1.00 50.47 84 GLN A O 1
ATOM 680 N N . GLY A 1 85 ? -31.545 25.644 45.099 1.00 47.00 85 GLY A N 1
ATOM 681 C CA . GLY A 1 85 ? -30.921 26.147 46.311 1.00 47.00 85 GLY A CA 1
ATOM 682 C C . GLY A 1 85 ? -31.238 27.625 46.462 1.00 47.00 85 GLY A C 1
ATOM 683 O O . GLY A 1 85 ? -30.462 28.471 46.037 1.00 47.00 85 GLY A O 1
ATOM 684 N N . ASN A 1 86 ? -32.425 27.902 47.003 1.00 51.00 86 ASN A N 1
ATOM 685 C CA . ASN A 1 86 ? -32.892 29.175 47.552 1.00 51.00 86 ASN A CA 1
ATOM 686 C C . ASN A 1 86 ? -31.804 30.239 47.792 1.00 51.00 86 ASN A C 1
ATOM 688 O O . ASN A 1 86 ? -31.008 30.089 48.715 1.00 51.00 86 ASN A O 1
ATOM 692 N N . ASN A 1 87 ? -31.876 31.374 47.089 1.00 44.50 87 ASN A N 1
ATOM 693 C CA . ASN A 1 87 ? -31.636 32.675 47.720 1.00 44.50 87 ASN A CA 1
ATOM 694 C C . ASN A 1 87 ? -32.266 33.808 46.895 1.00 44.50 87 ASN A C 1
ATOM 696 O O . ASN A 1 87 ? -31.657 34.362 45.981 1.00 44.50 87 ASN A O 1
ATOM 700 N N . PHE A 1 88 ? -33.512 34.151 47.214 1.00 47.50 88 PHE A N 1
ATOM 701 C CA . PHE A 1 88 ? -34.100 35.411 46.782 1.00 47.50 88 PHE A CA 1
ATOM 702 C C . PHE A 1 88 ? -33.502 36.512 47.667 1.00 47.50 88 PHE A C 1
ATOM 704 O O . PHE A 1 88 ? -33.867 36.637 48.834 1.00 47.50 88 PHE A O 1
ATOM 711 N N . GLN A 1 89 ? -32.576 37.307 47.133 1.00 42.12 89 GLN A N 1
ATOM 712 C CA . GLN A 1 89 ? -32.265 38.621 47.693 1.00 42.12 89 GLN A CA 1
ATOM 713 C C . GLN A 1 89 ? -32.431 39.674 46.595 1.00 42.12 89 GLN A C 1
ATOM 715 O O . GLN A 1 89 ? -31.629 39.705 45.661 1.00 42.12 89 GLN A O 1
ATOM 720 N N . PRO A 1 90 ? -33.451 40.546 46.675 1.00 43.50 90 PRO A N 1
ATOM 721 C CA . PRO A 1 90 ? -33.522 41.709 45.813 1.00 43.50 90 PRO A CA 1
ATOM 722 C C . PRO A 1 90 ? -32.543 42.742 46.371 1.00 43.50 90 PRO A C 1
ATOM 724 O O . PRO A 1 90 ? -32.802 43.361 47.403 1.00 43.50 90 PRO A O 1
ATOM 727 N N . THR A 1 91 ? -31.403 42.955 45.717 1.00 49.47 91 THR A N 1
ATOM 728 C CA . THR A 1 91 ? -30.547 44.097 46.056 1.00 49.47 91 THR A CA 1
ATOM 729 C C . THR A 1 91 ? -31.159 45.378 45.495 1.00 49.47 91 THR A C 1
ATOM 731 O O . THR A 1 91 ? -30.675 45.939 44.517 1.00 49.47 91 THR A O 1
ATOM 734 N N . SER A 1 92 ? -32.219 45.862 46.143 1.00 49.41 92 SER A N 1
ATOM 735 C CA . SER A 1 92 ? -32.497 47.294 46.200 1.00 49.41 92 SER A CA 1
ATOM 736 C C . SER A 1 92 ? -31.596 47.886 47.278 1.00 49.41 92 SER A C 1
ATOM 738 O O . SER A 1 92 ? -31.870 47.757 48.469 1.00 49.41 92 SER A O 1
ATOM 740 N N . ARG A 1 93 ? -30.521 48.562 46.870 1.00 48.00 93 ARG A N 1
ATOM 741 C CA . ARG A 1 93 ? -29.931 49.627 47.685 1.00 48.00 93 ARG A CA 1
ATOM 742 C C . ARG A 1 93 ? -30.353 50.955 47.076 1.00 48.00 93 ARG A C 1
ATOM 744 O O . ARG A 1 93 ? -29.726 51.446 46.147 1.00 48.00 93 ARG A O 1
ATOM 751 N N . MET A 1 94 ? -31.413 51.533 47.639 1.00 44.22 94 MET A N 1
ATOM 752 C CA . MET A 1 94 ? -31.478 52.985 47.743 1.00 44.22 94 MET A CA 1
ATOM 753 C C . MET A 1 94 ? -30.260 53.438 48.554 1.00 44.22 94 MET A C 1
ATOM 755 O O . MET A 1 94 ? -30.110 53.054 49.713 1.00 44.22 94 MET A O 1
ATOM 759 N N . ALA A 1 95 ? -29.400 54.242 47.940 1.00 40.09 95 ALA A N 1
ATOM 7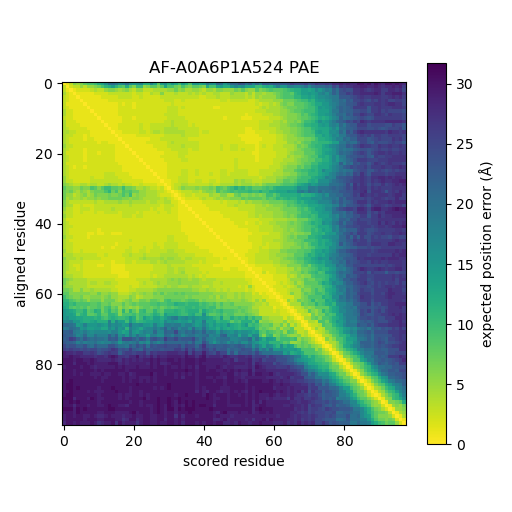60 C CA . ALA A 1 95 ? -28.646 55.249 48.663 1.00 40.09 95 ALA A CA 1
ATOM 761 C C . ALA A 1 95 ? -29.419 56.565 48.513 1.00 40.09 95 ALA A C 1
ATOM 763 O O . ALA A 1 95 ? -29.706 57.013 47.405 1.00 40.09 95 ALA A O 1
ATOM 764 N N . ILE A 1 96 ? -29.818 57.096 49.659 1.00 43.19 96 ILE A N 1
ATOM 765 C CA . ILE A 1 96 ? -30.467 58.384 49.891 1.00 43.19 96 ILE A CA 1
ATOM 766 C C . ILE A 1 96 ? -29.373 59.413 50.224 1.00 43.19 96 ILE A C 1
ATOM 768 O O . ILE A 1 96 ? -28.386 59.026 50.850 1.00 43.19 96 ILE A O 1
ATOM 772 N N . ALA A 1 97 ? -29.653 60.691 49.924 1.00 38.16 97 ALA A N 1
ATOM 773 C CA . ALA A 1 97 ? -28.993 61.925 50.405 1.00 38.16 97 ALA A CA 1
ATOM 774 C C . ALA A 1 97 ? -27.621 62.261 49.764 1.00 38.16 97 ALA A C 1
ATOM 776 O O . ALA A 1 97 ? -26.763 61.392 49.662 1.00 38.16 97 ALA A O 1
ATOM 777 N N . SER A 1 98 ? -27.321 63.479 49.292 1.00 41.12 98 SER A N 1
ATOM 778 C CA . SER A 1 98 ? -27.945 64.815 49.371 1.00 41.12 98 SER A CA 1
ATOM 779 C C . SER A 1 98 ? -27.584 65.632 48.129 1.00 41.12 98 SER A C 1
ATOM 781 O O . SER A 1 98 ? -26.526 65.330 47.532 1.00 41.12 98 SER A O 1
#

Radius of gyration: 29.61 Å; Cα contacts (8 Å, |Δi|>4): 58; chains: 1; bounding box: 47×74×65 Å

Mean predicted aligned error: 12.97 Å

Sequence (98 aa):
MGAMHKIVKQAITSGFLSIEAENQLRQLLRNKYDREDFTAFMTLQAEAMEGRVKQESRQLVRSKALENQDQNLKRESREPAIAQGNNFQPTSRMAIAS

pLDDT: mean 79.23, std 19.41, range [38.16, 97.19]

Solvent-accessible surface area (backbone atoms only — not comparable to full-atom values): 5950 Å² total; per-residue (Å²): 136,55,74,55,36,53,54,37,52,50,22,63,73,70,29,42,38,47,59,66,57,52,52,52,48,54,55,51,68,75,45,94,68,55,73,66,36,50,51,35,51,52,52,48,52,50,37,36,74,74,60,58,25,45,49,44,62,62,50,53,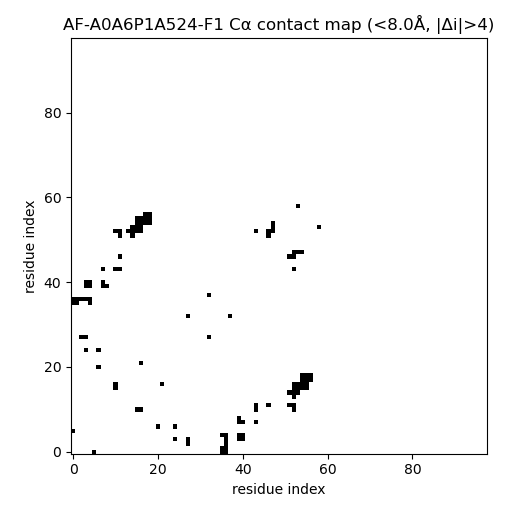53,52,52,53,52,52,54,53,49,59,56,50,55,62,53,72,69,54,70,79,77,78,81,86,69,91,78,95,71,83,85,78,75,85,83,78,90,133

Secondary structure (DSSP, 8-state):
--HHHHHHHHHHHHTEE-HHHHHHHHHHHHS---HHHHHHHHHHHHHHHTTSSEEHHHHHHHHHHHHHHHHHHHHHT----------------PPP--